Protein AF-A0A7Y1TJM2-F1 (afdb_monomer_lite)

Structure (mmCIF, N/CA/C/O backbone):
data_AF-A0A7Y1TJM2-F1
#
_entry.id   AF-A0A7Y1TJM2-F1
#
loop_
_atom_site.group_PDB
_atom_site.id
_atom_site.type_symbol
_atom_site.label_atom_id
_atom_site.label_alt_id
_atom_site.label_comp_id
_atom_site.label_asym_id
_atom_site.label_entity_id
_atom_site.label_seq_id
_atom_site.pdbx_PDB_ins_code
_atom_site.Cartn_x
_atom_site.Cartn_y
_atom_site.Cartn_z
_atom_site.occupancy
_atom_site.B_iso_or_equiv
_atom_site.auth_seq_id
_atom_site.auth_comp_id
_atom_site.auth_asym_id
_atom_site.auth_atom_id
_atom_site.pdbx_PDB_model_num
ATOM 1 N N . MET A 1 1 ? 1.019 -13.364 -0.990 1.00 56.06 1 MET A N 1
ATOM 2 C CA . MET A 1 1 ? 0.180 -12.155 -1.130 1.00 56.06 1 MET A CA 1
ATOM 3 C C . MET A 1 1 ? -0.587 -11.966 0.165 1.00 56.06 1 MET A C 1
ATOM 5 O O . MET A 1 1 ? -1.482 -12.755 0.430 1.00 56.06 1 MET A O 1
ATOM 9 N N . ALA A 1 2 ? -0.196 -11.012 1.009 1.00 68.38 2 ALA A N 1
ATOM 10 C CA . ALA A 1 2 ? -0.863 -10.790 2.292 1.00 68.38 2 ALA A CA 1
ATOM 11 C C . ALA A 1 2 ? -1.166 -9.298 2.446 1.00 68.38 2 ALA A C 1
ATOM 13 O O . ALA A 1 2 ? -0.257 -8.472 2.511 1.00 68.38 2 ALA A O 1
ATOM 14 N N . ILE A 1 3 ? -2.455 -8.961 2.460 1.00 78.00 3 ILE A N 1
ATOM 15 C CA . ILE A 1 3 ? -2.938 -7.653 2.900 1.00 78.00 3 ILE A CA 1
ATOM 16 C C . ILE A 1 3 ? -3.245 -7.811 4.383 1.00 78.00 3 ILE A C 1
ATOM 18 O O . ILE A 1 3 ? -4.170 -8.535 4.747 1.00 78.00 3 ILE A O 1
ATOM 22 N N . SER A 1 4 ? -2.466 -7.156 5.240 1.00 80.88 4 SER A N 1
ATOM 23 C CA . SER A 1 4 ? -2.713 -7.162 6.682 1.00 80.88 4 SER A CA 1
ATOM 24 C C . SER A 1 4 ? -3.432 -5.883 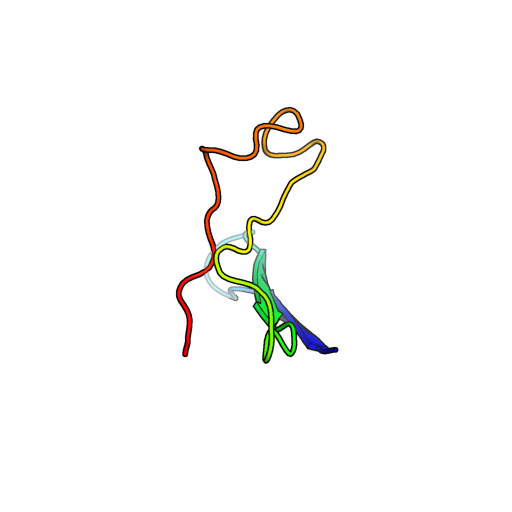7.083 1.00 80.88 4 SER A C 1
ATOM 26 O O . SER A 1 4 ? -2.983 -4.786 6.750 1.00 80.88 4 SER A O 1
ATOM 28 N N . LYS A 1 5 ? -4.560 -6.018 7.783 1.00 85.00 5 LYS A N 1
ATOM 29 C CA . LYS A 1 5 ? -5.350 -4.895 8.297 1.00 85.00 5 LYS A CA 1
ATOM 30 C C . LYS A 1 5 ? -5.228 -4.867 9.814 1.00 85.00 5 LYS A C 1
ATOM 32 O O . LYS A 1 5 ? -5.718 -5.763 10.494 1.00 85.00 5 LYS A O 1
ATOM 37 N N . GLN A 1 6 ? -4.595 -3.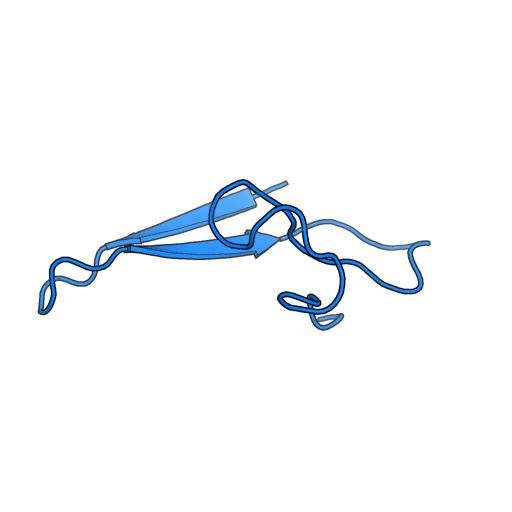830 10.342 1.00 84.38 6 GLN A N 1
ATOM 38 C CA . GLN A 1 6 ? -4.494 -3.589 11.774 1.00 84.38 6 GLN A CA 1
ATOM 39 C C . GLN A 1 6 ? -5.455 -2.464 12.164 1.00 84.38 6 GLN A C 1
ATOM 41 O O . GLN A 1 6 ? -5.269 -1.307 11.790 1.00 84.38 6 GLN A O 1
ATOM 46 N N . TYR A 1 7 ? -6.482 -2.805 12.934 1.00 85.62 7 TYR A N 1
ATOM 47 C CA . TYR A 1 7 ? -7.439 -1.847 13.482 1.00 85.62 7 TYR A CA 1
ATOM 48 C C . TYR A 1 7 ? -6.847 -1.215 14.744 1.00 85.62 7 TYR A C 1
ATOM 50 O O . TYR A 1 7 ? -6.521 -1.924 15.701 1.00 85.62 7 TYR A O 1
ATOM 58 N N . LEU A 1 8 ? -6.669 0.108 14.754 1.00 85.81 8 LEU A N 1
ATOM 59 C CA . LEU A 1 8 ? -6.192 0.798 15.949 1.00 85.81 8 LEU A CA 1
ATOM 60 C C . LEU A 1 8 ? -7.350 0.910 16.949 1.00 85.81 8 LEU A C 1
ATOM 62 O O . LEU A 1 8 ? -8.385 1.485 16.646 1.00 85.81 8 LEU A O 1
ATOM 66 N N . LYS A 1 9 ? -7.180 0.386 18.168 1.00 81.62 9 LYS A N 1
ATOM 67 C CA . LYS A 1 9 ? -8.209 0.496 19.223 1.00 81.62 9 LYS A CA 1
ATOM 68 C C . LYS A 1 9 ? -8.384 1.929 19.739 1.00 81.62 9 LYS A C 1
ATOM 70 O O . LYS A 1 9 ? -9.419 2.260 20.296 1.00 81.62 9 LYS A O 1
ATOM 75 N N . THR A 1 10 ? -7.363 2.767 19.573 1.00 87.50 10 THR A N 1
ATOM 76 C CA . THR A 1 10 ? -7.303 4.128 20.124 1.00 87.50 10 THR A CA 1
ATOM 77 C C . THR A 1 10 ? -7.761 5.212 19.151 1.00 87.50 10 THR A C 1
ATOM 79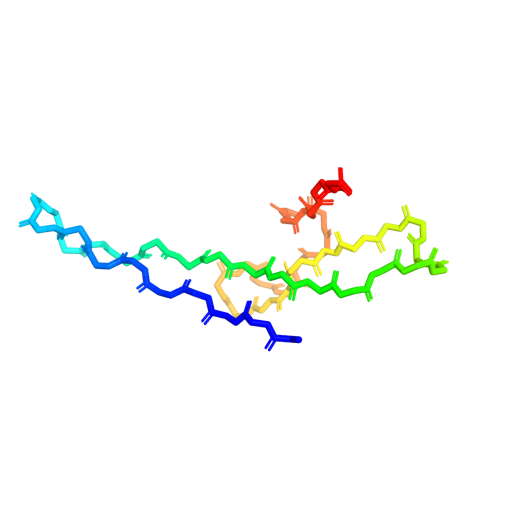 O O . THR A 1 10 ? -7.960 6.348 19.569 1.00 87.50 10 THR A O 1
ATOM 82 N N . LYS A 1 11 ? -7.902 4.901 17.856 1.00 83.50 11 LYS A N 1
ATOM 83 C CA . LYS A 1 11 ? -8.306 5.854 16.810 1.00 83.50 11 LYS A CA 1
ATOM 84 C C . LYS A 1 11 ? -9.131 5.122 15.750 1.00 83.50 11 LYS A C 1
ATOM 86 O O . LYS A 1 11 ? -8.778 3.988 15.446 1.00 83.50 11 LYS A O 1
ATOM 91 N N . PRO A 1 12 ? -10.148 5.749 15.128 1.00 85.50 12 PRO A N 1
ATOM 92 C CA . PRO A 1 12 ? -10.954 5.142 14.063 1.00 85.50 12 PRO A CA 1
ATOM 93 C C . PRO A 1 12 ? -10.173 5.084 12.736 1.00 85.50 12 PRO A C 1
ATOM 95 O O . PRO A 1 12 ? -10.589 5.616 11.713 1.00 85.50 12 PRO A O 1
ATOM 98 N N . VAL A 1 13 ? -8.986 4.480 12.770 1.00 83.62 13 VAL A N 1
ATOM 99 C CA . VAL A 1 13 ? -8.047 4.380 11.656 1.00 83.62 13 VAL A CA 1
ATOM 100 C C . VAL A 1 13 ? -7.625 2.921 11.523 1.00 83.62 13 VAL A C 1
ATOM 102 O O . VAL A 1 13 ? -7.330 2.247 12.512 1.00 83.62 13 VAL A O 1
ATOM 105 N N . VAL A 1 14 ? -7.581 2.433 10.285 1.00 85.50 14 VAL A N 1
ATOM 106 C CA . VAL A 1 14 ? -7.106 1.087 9.952 1.00 85.50 14 VAL A CA 1
ATOM 107 C C .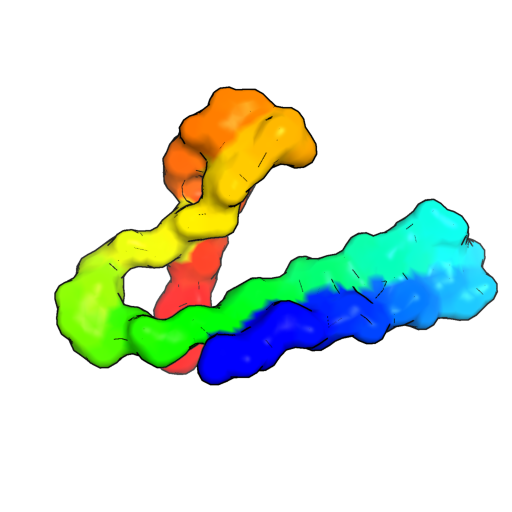 VAL A 1 14 ? -5.769 1.218 9.241 1.00 85.50 14 VAL A C 1
ATOM 109 O O . VAL A 1 14 ? -5.676 1.856 8.195 1.00 85.50 14 VAL A O 1
ATOM 112 N N . LYS A 1 15 ? -4.722 0.612 9.799 1.00 82.56 15 LYS A N 1
ATOM 113 C CA . LYS A 1 15 ? -3.411 0.538 9.157 1.00 82.56 15 LYS A CA 1
ATOM 114 C C . LYS A 1 15 ? -3.379 -0.688 8.252 1.00 82.56 15 LYS A C 1
ATOM 116 O O . LYS A 1 15 ? -3.463 -1.814 8.736 1.00 82.56 15 LYS A O 1
ATOM 121 N N . VAL A 1 16 ? -3.269 -0.464 6.947 1.00 84.12 16 VAL A N 1
ATOM 122 C CA . VAL A 1 16 ? -3.186 -1.535 5.948 1.00 84.12 16 VAL A CA 1
ATOM 123 C C . VAL A 1 16 ? -1.738 -1.691 5.494 1.00 84.12 16 VAL A C 1
ATOM 125 O O . VAL A 1 16 ? -1.133 -0.736 5.012 1.00 84.12 16 VAL A O 1
ATOM 128 N N . THR A 1 17 ? -1.183 -2.890 5.649 1.00 82.75 17 THR A N 1
ATOM 129 C CA . THR A 1 17 ? 0.154 -3.248 5.165 1.00 82.75 17 THR A CA 1
ATOM 130 C C . THR A 1 17 ? 0.011 -4.139 3.938 1.00 82.75 17 THR A C 1
ATOM 132 O O . THR A 1 17 ? -0.638 -5.184 3.999 1.00 82.75 17 THR A O 1
ATOM 135 N N . PHE A 1 18 ? 0.631 -3.731 2.832 1.00 79.69 18 PHE A N 1
ATOM 136 C CA . PHE A 1 18 ? 0.657 -4.484 1.581 1.00 79.69 18 PHE A CA 1
ATOM 137 C C . PHE A 1 18 ? 2.004 -5.191 1.438 1.00 79.69 18 PHE A C 1
ATOM 139 O O . PHE A 1 18 ? 3.041 -4.532 1.366 1.00 79.69 18 PHE A O 1
ATOM 146 N N . THR A 1 19 ? 1.992 -6.524 1.378 1.00 78.81 19 THR A N 1
ATOM 147 C CA . THR A 1 19 ? 3.196 -7.325 1.128 1.00 78.81 19 THR A CA 1
ATOM 148 C C . THR A 1 19 ? 3.062 -8.052 -0.203 1.00 78.81 19 THR A C 1
ATOM 150 O O . THR A 1 19 ? 2.183 -8.907 -0.375 1.00 78.81 19 THR A O 1
ATOM 153 N N . VAL A 1 20 ? 3.956 -7.727 -1.136 1.00 76.81 20 VAL A N 1
ATOM 154 C CA . VAL A 1 20 ? 4.037 -8.374 -2.447 1.00 76.81 20 VAL A CA 1
ATOM 155 C C . VAL A 1 20 ? 5.413 -9.015 -2.644 1.00 76.81 20 VAL A C 1
ATOM 157 O O . VAL A 1 20 ? 6.419 -8.371 -2.344 1.00 76.81 20 VAL A O 1
ATOM 160 N N . PRO A 1 21 ? 5.478 -10.272 -3.122 1.00 72.31 21 PRO A N 1
ATOM 161 C CA . PRO A 1 21 ? 6.732 -10.864 -3.566 1.00 72.31 21 PRO A CA 1
ATOM 162 C C . PRO A 1 21 ? 7.166 -10.142 -4.844 1.00 72.31 21 PRO A C 1
ATOM 164 O O . PRO A 1 21 ? 6.469 -10.157 -5.855 1.00 72.31 21 PRO A O 1
ATOM 167 N N . ALA A 1 22 ? 8.283 -9.434 -4.750 1.00 71.62 22 ALA A N 1
ATOM 168 C CA . ALA A 1 22 ? 8.814 -8.561 -5.787 1.00 71.62 22 ALA A CA 1
ATOM 169 C C . ALA A 1 22 ? 10.256 -8.978 -6.105 1.00 71.62 22 ALA A C 1
ATOM 171 O O . ALA A 1 22 ? 11.188 -8.192 -5.936 1.00 71.62 22 ALA A O 1
ATOM 172 N N . GLU A 1 23 ? 10.437 -10.243 -6.495 1.00 70.81 23 GLU A N 1
ATOM 173 C CA . GLU A 1 23 ? 11.760 -10.821 -6.770 1.00 70.81 23 GLU A CA 1
ATOM 174 C C . GLU A 1 23 ? 12.436 -10.121 -7.963 1.00 70.81 23 GLU A C 1
ATOM 176 O O . GLU A 1 23 ? 13.561 -9.643 -7.822 1.00 70.81 23 GLU A O 1
ATOM 181 N N . ASP A 1 24 ? 11.702 -9.905 -9.062 1.00 72.88 24 ASP A N 1
ATOM 182 C CA . ASP A 1 24 ? 12.196 -9.232 -10.279 1.00 72.88 24 ASP A CA 1
ATOM 183 C C . ASP A 1 24 ? 11.826 -7.741 -10.401 1.00 72.88 24 ASP A C 1
ATOM 185 O O . ASP A 1 24 ? 12.276 -7.033 -11.308 1.00 72.88 24 ASP A O 1
ATOM 189 N N . ALA A 1 25 ? 10.996 -7.207 -9.502 1.00 75.06 25 ALA A N 1
ATOM 190 C CA . ALA A 1 25 ? 10.519 -5.833 -9.632 1.00 75.06 25 ALA A CA 1
ATOM 191 C C . ALA A 1 2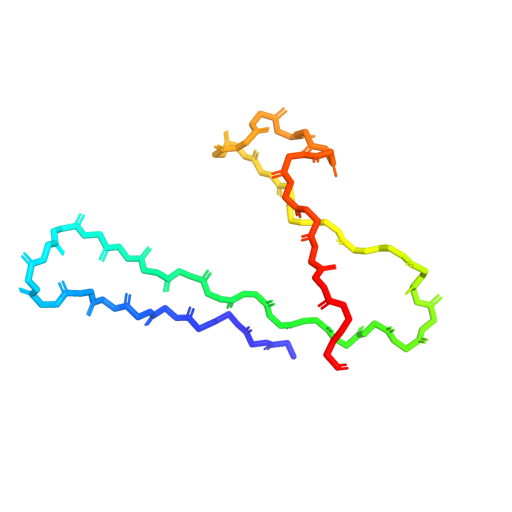5 ? 11.514 -4.822 -9.031 1.00 75.06 25 ALA A C 1
ATOM 193 O O . ALA A 1 25 ? 11.802 -4.825 -7.834 1.00 75.06 25 ALA A O 1
ATOM 194 N N . LYS A 1 26 ? 11.996 -3.881 -9.857 1.00 72.81 26 LYS A N 1
ATOM 195 C CA . LYS A 1 26 ? 12.898 -2.792 -9.418 1.00 72.81 26 LYS A CA 1
ATOM 196 C C . LYS A 1 26 ? 12.217 -1.783 -8.491 1.00 72.81 26 LYS A C 1
ATOM 198 O O . LYS A 1 26 ? 12.873 -1.190 -7.638 1.00 72.81 26 LYS A O 1
ATOM 203 N N . LYS A 1 27 ? 10.924 -1.531 -8.704 1.00 72.69 27 LYS A N 1
ATOM 204 C CA . LYS A 1 27 ? 10.109 -0.570 -7.951 1.00 72.69 27 LYS A CA 1
ATOM 205 C C . LYS A 1 27 ? 8.684 -1.094 -7.871 1.00 72.69 27 LYS A C 1
ATOM 207 O O . LYS A 1 27 ? 8.129 -1.509 -8.883 1.00 72.69 27 LYS A O 1
ATOM 212 N N . VAL A 1 28 ? 8.096 -1.018 -6.686 1.00 80.44 28 VAL A N 1
ATOM 213 C CA . VAL A 1 28 ? 6.692 -1.352 -6.453 1.00 80.44 28 VAL A CA 1
ATOM 214 C C . VAL A 1 28 ? 6.043 -0.156 -5.775 1.00 80.44 28 VAL A C 1
ATOM 216 O O . VAL A 1 28 ? 6.616 0.415 -4.849 1.00 80.44 28 VAL A O 1
ATOM 219 N N . ALA A 1 29 ? 4.862 0.239 -6.234 1.00 81.69 29 ALA A N 1
ATOM 220 C CA . ALA A 1 29 ? 4.060 1.271 -5.596 1.00 81.69 29 ALA A CA 1
ATOM 221 C C . ALA A 1 29 ? 2.629 0.771 -5.412 1.00 81.69 29 ALA A C 1
ATOM 223 O O . ALA A 1 29 ? 2.100 0.073 -6.278 1.00 81.69 29 ALA A O 1
ATOM 224 N N . VAL A 1 30 ? 2.009 1.130 -4.289 1.00 82.25 30 VAL A N 1
ATOM 225 C CA . VAL A 1 30 ? 0.576 0.915 -4.087 1.00 82.25 30 VAL A CA 1
ATOM 226 C C . VAL A 1 30 ? -0.152 2.093 -4.715 1.00 82.25 30 VAL A C 1
ATOM 228 O O . VAL A 1 30 ? 0.072 3.241 -4.341 1.00 82.25 30 VAL A O 1
ATOM 231 N N . VAL A 1 31 ? -1.018 1.815 -5.679 1.00 84.75 31 VAL A N 1
ATOM 232 C CA . VAL A 1 31 ? -1.858 2.821 -6.330 1.00 84.75 31 VAL A CA 1
ATOM 233 C C . VAL A 1 31 ? -3.319 2.454 -6.149 1.00 84.75 31 VAL A C 1
ATOM 235 O O . VAL A 1 31 ? -3.672 1.278 -6.133 1.00 84.75 31 VAL A O 1
ATOM 238 N N . GLY A 1 32 ? -4.157 3.469 -5.993 1.00 83.94 32 GLY A N 1
ATOM 239 C CA . GLY A 1 32 ? -5.593 3.311 -5.844 1.00 83.94 32 GLY A CA 1
ATOM 240 C C . GLY A 1 32 ? -6.285 4.661 -5.765 1.00 83.94 32 GLY A C 1
ATOM 241 O O . GLY A 1 32 ? -5.647 5.717 -5.794 1.00 83.94 32 GLY A O 1
ATOM 242 N N . ASP A 1 33 ? -7.595 4.603 -5.630 1.00 85.25 33 ASP A N 1
ATOM 243 C CA . ASP A 1 33 ? -8.517 5.709 -5.395 1.00 85.25 33 ASP A CA 1
ATOM 244 C C . ASP A 1 33 ? -8.089 6.605 -4.218 1.00 85.25 33 ASP A C 1
ATOM 246 O O . ASP A 1 33 ? -8.110 7.826 -4.343 1.00 85.25 33 ASP A O 1
ATOM 250 N N . PHE A 1 34 ? -7.561 6.023 -3.138 1.00 82.81 34 PHE A N 1
ATOM 251 C CA . PHE A 1 34 ? -7.068 6.763 -1.964 1.00 82.81 34 PHE A CA 1
ATOM 252 C C . PHE A 1 34 ? -5.831 7.646 -2.224 1.00 82.81 34 PHE A C 1
ATOM 254 O O . PHE A 1 34 ? -5.476 8.472 -1.386 1.00 82.81 34 PHE A O 1
ATOM 261 N N . ASN A 1 35 ? -5.145 7.450 -3.351 1.00 81.62 35 ASN A N 1
ATOM 262 C CA . ASN A 1 35 ? -3.968 8.221 -3.758 1.00 81.62 35 ASN A CA 1
ATOM 263 C C . ASN A 1 35 ? -4.109 8.712 -5.212 1.00 81.62 35 ASN A C 1
ATOM 265 O O . ASN A 1 35 ? -3.111 8.890 -5.909 1.00 81.62 35 ASN A O 1
ATOM 269 N N . ASN A 1 36 ? -5.344 8.870 -5.709 1.00 85.25 36 ASN A N 1
ATOM 270 C CA . ASN A 1 36 ? -5.638 9.330 -7.073 1.00 85.25 36 ASN A CA 1
ATOM 271 C C . ASN A 1 36 ? -4.861 8.568 -8.166 1.00 85.25 36 ASN A C 1
ATOM 273 O O . ASN A 1 36 ? -4.403 9.164 -9.139 1.00 85.25 36 ASN A O 1
ATOM 277 N N . TRP A 1 37 ? -4.662 7.259 -7.992 1.00 83.06 37 TRP A N 1
ATOM 278 C CA . TRP A 1 37 ? -3.877 6.422 -8.907 1.00 83.06 37 TRP A CA 1
ATOM 279 C C . TRP A 1 37 ? -2.432 6.902 -9.137 1.00 83.06 37 TRP A C 1
ATOM 281 O O . TRP A 1 37 ? -1.815 6.563 -10.143 1.00 83.06 37 TRP A O 1
ATOM 291 N N . ASN A 1 38 ? -1.862 7.673 -8.207 1.00 82.38 38 ASN A N 1
ATOM 292 C CA . ASN A 1 38 ? -0.543 8.272 -8.365 1.00 82.38 38 ASN A CA 1
ATOM 293 C C . ASN A 1 38 ? 0.594 7.305 -7.961 1.00 82.38 38 ASN A C 1
ATOM 295 O O . ASN A 1 38 ? 0.811 7.074 -6.766 1.00 82.38 38 ASN A O 1
ATOM 299 N N . PRO A 1 39 ? 1.419 6.815 -8.907 1.00 76.31 39 PRO A N 1
ATOM 300 C CA . PRO A 1 39 ? 2.502 5.870 -8.618 1.00 76.31 39 PRO A CA 1
ATOM 301 C C . PRO A 1 39 ? 3.676 6.473 -7.832 1.00 76.31 39 PRO A C 1
ATOM 303 O O . PRO A 1 39 ? 4.515 5.729 -7.328 1.00 76.31 39 PRO A O 1
ATOM 306 N N . LYS A 1 40 ? 3.764 7.805 -7.700 1.00 74.12 40 LYS A N 1
ATOM 307 C CA . LYS A 1 40 ? 4.844 8.473 -6.949 1.00 74.12 40 LYS A CA 1
ATOM 308 C C . LYS A 1 40 ? 4.544 8.639 -5.458 1.00 74.12 40 LYS A C 1
ATOM 310 O O . LYS A 1 40 ? 5.475 8.800 -4.678 1.00 74.12 40 LYS A O 1
ATOM 315 N N . GLY A 1 41 ? 3.270 8.610 -5.060 1.00 68.19 41 GLY A N 1
ATOM 316 C CA . GLY A 1 41 ? 2.856 8.939 -3.689 1.00 68.19 41 GLY A CA 1
ATOM 317 C C . GLY A 1 41 ? 3.002 7.800 -2.676 1.00 68.19 41 GLY A C 1
ATOM 318 O O . GLY A 1 41 ? 2.934 8.035 -1.476 1.00 68.19 41 GLY A O 1
ATOM 319 N N . SER A 1 42 ? 3.168 6.554 -3.125 1.00 72.56 42 SER A N 1
ATOM 320 C CA . SER A 1 42 ? 3.080 5.375 -2.249 1.00 72.56 42 SER A CA 1
ATOM 321 C C . SER A 1 42 ? 4.010 4.248 -2.707 1.00 72.56 42 SER A C 1
ATOM 323 O O . SER A 1 42 ? 3.576 3.133 -2.991 1.00 72.56 42 SER A O 1
ATOM 325 N N . MET A 1 43 ? 5.311 4.540 -2.803 1.00 76.38 43 MET A N 1
ATOM 326 C CA . MET A 1 43 ? 6.325 3.524 -3.105 1.00 76.38 43 MET A CA 1
ATOM 327 C C . MET A 1 43 ? 6.537 2.587 -1.911 1.00 76.38 43 MET A C 1
ATOM 329 O O . MET A 1 43 ? 6.763 3.030 -0.784 1.00 76.38 43 MET A O 1
ATOM 333 N N . LEU A 1 44 ? 6.504 1.283 -2.172 1.00 73.38 44 LEU A N 1
ATOM 334 C CA . LEU A 1 44 ? 6.860 0.254 -1.205 1.00 73.38 44 LEU A CA 1
ATOM 335 C C . LEU A 1 44 ? 8.384 0.134 -1.133 1.00 73.38 44 LEU A C 1
ATOM 337 O O . LEU A 1 44 ? 9.071 0.096 -2.157 1.00 7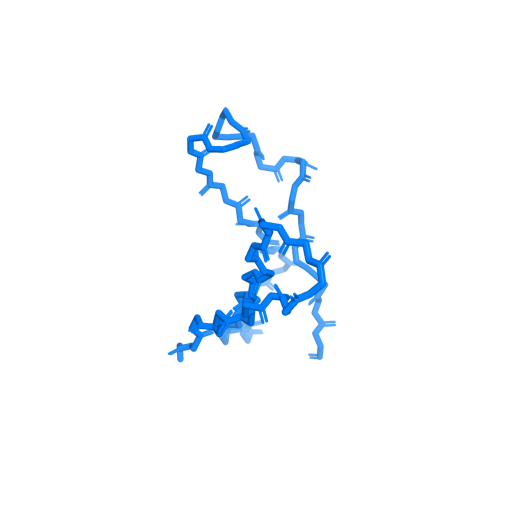3.38 44 LEU A O 1
ATOM 341 N N . LYS A 1 45 ? 8.919 0.062 0.088 1.00 69.62 45 LYS A N 1
ATOM 342 C CA . LYS A 1 45 ? 10.321 -0.305 0.305 1.00 69.62 45 LYS A CA 1
ATOM 343 C C . LYS A 1 45 ? 10.477 -1.813 0.123 1.00 69.62 45 LYS A C 1
ATOM 345 O O . LYS A 1 45 ? 9.662 -2.577 0.633 1.00 69.62 45 LYS A O 1
ATOM 350 N N . LYS A 1 46 ? 11.537 -2.217 -0.583 1.00 64.69 46 LYS A N 1
ATOM 351 C CA . LYS A 1 46 ? 11.986 -3.611 -0.617 1.00 64.69 46 LYS A CA 1
ATOM 352 C C . LYS A 1 46 ? 12.427 -3.982 0.805 1.00 64.69 46 LYS A C 1
ATOM 354 O O . LYS A 1 46 ? 13.253 -3.266 1.374 1.00 64.69 46 LYS A O 1
ATOM 359 N N . LEU A 1 47 ? 11.787 -5.002 1.374 1.00 60.28 47 LEU A N 1
ATOM 360 C CA . LEU A 1 47 ? 12.173 -5.637 2.637 1.00 60.28 47 LEU A CA 1
ATOM 361 C C . LEU A 1 47 ? 13.135 -6.786 2.347 1.00 60.28 47 LEU A C 1
ATOM 363 O O . LEU A 1 47 ? 12.962 -7.416 1.278 1.00 60.28 47 LEU A O 1
#

Sequence (47 aa):
MAISKQYLKTKPVVKVTFTVPAEDAKKVAVVGDFNNWNPKGSMLKKL

Radius of gyration: 12.45 Å; chains: 1; bounding box: 24×22×30 Å

Secondary structure (DSSP, 8-state):
-EEEEEE-TTSS-EEEEEE---SS-S-EE--SGGGTT-TTS-EEPP-

pLDDT: mean 78.15, std 7.15, range [56.06, 87.5]

Foldseek 3Di:
DDWDWDCDPVDRDIDTDDDDDQPPPPWDFDADPVNPRDRVPGTDDDD